Protein AF-A0A452YZA7-F1 (afdb_monomer_lite)

Radius of gyration: 20.67 Å; chains: 1; bounding box: 46×39×54 Å

InterPro domains:
  IPR000756 Diacylglycerol kinase, accessory domain [PF00609] (4-89)
  IPR000756 Diacylglycerol kinase, accessory domain [SM00045] (2-89)
  IPR016064 NAD kinase/diacylglycerol kinase-like domain superfamily [SSF111331] (5-107)
  IPR037607 Diacylglycerol kinase [PTHR11255] (5-112)

Sequence (153 aa):
MFQDSEGVLIANIPSYMGGVDLWQNEEENLDNFDPQSIHDKMLEVVSISGTWHLGTLQVGLSRARRIAQGQLIKLRFSAPFPVQVDGEPWVQHSCTLKISHHGQAFMLKRAIESSLGHATAIVTDVLENAETSQVITASQKRALLQEMALRLA

Foldseek 3Di:
DPPQFPDKDKDLDQADDPRFGQQDDPPPPPDPDDPHDNPPFKIWMFTARDDVSVVCSVVVNHHTHTDDMGQKDKDFDQAWDWDDDPHRIDTDGGDIDIDGDDDDDDDDDDPDPDPVVVVVVVVLVVLVVCCVVVVDDPVRSVVVVVVVVVVVD

Structure (mmCIF, N/CA/C/O backbone):
data_AF-A0A452YZA7-F1
#
_entry.id   AF-A0A452YZA7-F1
#
loop_
_atom_site.group_PDB
_atom_site.id
_atom_site.type_symbol
_atom_site.label_atom_id
_atom_site.label_alt_id
_atom_site.label_comp_id
_atom_site.label_asym_id
_atom_site.label_entity_id
_atom_site.label_seq_id
_atom_site.pdbx_PDB_ins_code
_atom_site.Cartn_x
_atom_site.Cartn_y
_atom_site.Cartn_z
_atom_site.occupancy
_atom_site.B_iso_or_equiv
_atom_site.auth_seq_id
_atom_site.auth_comp_id
_atom_site.auth_asym_id
_atom_site.auth_atom_id
_atom_site.pdbx_PDB_model_num
ATOM 1 N N . MET A 1 1 ? 3.427 10.108 -18.320 1.00 49.97 1 MET A N 1
ATOM 2 C CA . MET A 1 1 ? 4.103 9.963 -17.014 1.00 49.97 1 MET A CA 1
ATOM 3 C C . MET A 1 1 ? 3.342 10.818 -16.027 1.00 49.97 1 MET A C 1
ATOM 5 O O . MET A 1 1 ? 2.993 11.933 -16.389 1.00 49.97 1 MET A O 1
ATOM 9 N N . PHE A 1 2 ? 3.010 10.285 -14.854 1.00 64.00 2 PHE A N 1
ATOM 10 C CA . PHE A 1 2 ? 2.352 11.045 -13.793 1.00 64.00 2 PHE A CA 1
ATOM 11 C C . PHE A 1 2 ? 3.333 12.117 -13.313 1.00 64.00 2 PHE A C 1
ATOM 13 O O . PHE A 1 2 ? 4.407 11.780 -12.827 1.00 64.00 2 PHE A O 1
ATOM 20 N N . GLN A 1 3 ? 3.018 13.384 -13.582 1.00 58.72 3 GLN A N 1
ATOM 21 C CA . GLN A 1 3 ? 4.001 14.473 -13.626 1.00 58.72 3 GLN A CA 1
ATOM 22 C C . GLN A 1 3 ? 4.628 14.799 -12.256 1.00 58.72 3 GLN A C 1
ATOM 24 O O . GLN A 1 3 ? 5.695 15.399 -12.225 1.00 58.72 3 GLN A O 1
ATOM 29 N N . ASP A 1 4 ? 4.039 14.279 -11.172 1.00 80.88 4 ASP A N 1
ATOM 30 C CA . ASP A 1 4 ? 4.444 14.517 -9.781 1.00 80.88 4 ASP A CA 1
ATOM 31 C C . ASP A 1 4 ? 4.613 13.216 -8.969 1.00 80.88 4 ASP A C 1
ATOM 33 O O . ASP A 1 4 ? 4.501 13.228 -7.747 1.00 80.88 4 ASP A O 1
ATOM 37 N N . SER A 1 5 ? 4.791 12.055 -9.610 1.00 87.81 5 SER A N 1
ATOM 38 C CA . SER A 1 5 ? 4.944 10.777 -8.894 1.00 87.81 5 SER A CA 1
ATOM 39 C C . SER A 1 5 ? 6.412 10.389 -8.743 1.00 87.81 5 SER A C 1
ATOM 41 O O . SER A 1 5 ? 7.113 10.200 -9.734 1.00 87.81 5 SER A O 1
ATOM 43 N N . GLU A 1 6 ? 6.849 10.198 -7.502 1.00 91.44 6 GLU A N 1
ATOM 44 C CA . GLU A 1 6 ? 8.202 9.753 -7.145 1.00 91.44 6 GLU A CA 1
ATOM 45 C C . GLU A 1 6 ? 8.259 8.254 -6.813 1.00 91.44 6 GLU A C 1
ATOM 47 O O . GLU A 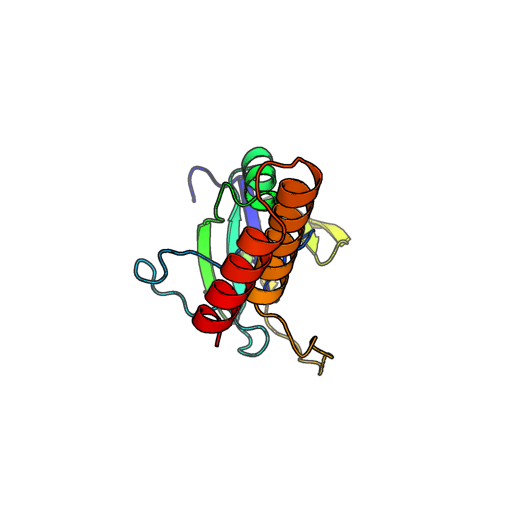1 6 ? 9.328 7.648 -6.821 1.00 91.44 6 GLU A O 1
ATOM 52 N N . GLY A 1 7 ? 7.105 7.633 -6.556 1.00 92.44 7 GLY A N 1
ATOM 53 C CA . GLY A 1 7 ? 6.992 6.211 -6.256 1.00 92.44 7 GLY A CA 1
ATOM 54 C C . GLY A 1 7 ? 5.680 5.607 -6.742 1.00 92.44 7 GLY A C 1
ATOM 55 O O . GLY A 1 7 ? 4.675 6.299 -6.927 1.00 92.44 7 GLY A O 1
ATOM 56 N N . VAL A 1 8 ? 5.702 4.290 -6.935 1.00 94.56 8 VAL A N 1
ATOM 57 C CA . VAL A 1 8 ? 4.526 3.464 -7.218 1.00 94.56 8 VAL A CA 1
ATOM 58 C C . VAL A 1 8 ? 4.473 2.363 -6.176 1.00 94.56 8 VAL A C 1
ATOM 60 O O . VAL A 1 8 ? 5.491 1.735 -5.890 1.00 94.56 8 VAL A O 1
ATOM 63 N N . LEU A 1 9 ? 3.285 2.127 -5.637 1.00 95.06 9 LEU A N 1
ATOM 64 C CA . LEU A 1 9 ? 3.018 1.060 -4.690 1.00 95.06 9 LEU A CA 1
ATOM 65 C C . LEU A 1 9 ? 1.945 0.143 -5.261 1.00 95.06 9 LEU A C 1
ATOM 67 O O . LEU A 1 9 ? 0.954 0.612 -5.819 1.00 95.06 9 LEU A O 1
ATOM 71 N N . ILE A 1 10 ? 2.184 -1.161 -5.139 1.00 96.69 10 ILE A N 1
ATOM 72 C CA . ILE A 1 10 ? 1.258 -2.215 -5.546 1.00 96.69 10 ILE A CA 1
ATOM 73 C C . ILE A 1 10 ? 0.893 -2.993 -4.290 1.00 96.69 10 ILE A C 1
ATOM 75 O O . ILE A 1 10 ? 1.775 -3.564 -3.651 1.00 96.69 10 ILE A O 1
ATOM 79 N N . ALA A 1 11 ? -0.384 -2.989 -3.934 1.00 95.56 11 ALA A N 1
ATOM 80 C CA . ALA A 1 11 ? -0.900 -3.609 -2.728 1.00 95.56 11 ALA A CA 1
ATOM 81 C C . ALA A 1 11 ? -1.777 -4.819 -3.070 1.00 95.56 11 ALA A C 1
ATOM 83 O O . ALA A 1 11 ? -2.528 -4.802 -4.039 1.00 95.56 11 ALA A O 1
ATOM 84 N N . ASN A 1 12 ? -1.654 -5.867 -2.254 1.00 95.31 12 ASN A N 1
ATOM 85 C CA . ASN A 1 12 ? -2.564 -7.020 -2.218 1.00 95.31 12 ASN A CA 1
ATOM 86 C C . ASN A 1 12 ? -3.402 -7.041 -0.921 1.00 95.31 12 ASN A C 1
ATOM 88 O O . ASN A 1 12 ? -4.331 -7.830 -0.773 1.00 95.31 12 ASN A O 1
ATOM 92 N N . ILE A 1 13 ? -3.025 -6.221 0.063 1.00 92.81 13 ILE A N 1
ATOM 93 C CA . ILE A 1 13 ? -3.707 -6.068 1.350 1.00 92.81 13 ILE A CA 1
ATOM 94 C C . ILE A 1 13 ? -3.997 -4.582 1.590 1.00 92.81 13 ILE A C 1
ATOM 96 O O . ILE A 1 13 ? -3.285 -3.740 1.041 1.00 92.81 13 ILE A O 1
ATOM 100 N N . PRO A 1 14 ? -5.007 -4.240 2.408 1.00 87.44 14 PRO A N 1
ATOM 101 C CA . PRO A 1 14 ? -5.458 -2.857 2.536 1.00 87.44 14 PRO A CA 1
ATOM 102 C C . PRO A 1 14 ? -4.518 -1.954 3.323 1.00 87.44 14 PRO A C 1
ATOM 104 O O . PRO A 1 14 ? -4.644 -0.737 3.264 1.00 87.44 14 PRO A O 1
ATOM 107 N N . SER A 1 15 ? -3.573 -2.529 4.061 1.00 88.06 15 SER A N 1
ATOM 108 C CA . SER A 1 15 ? -2.663 -1.772 4.902 1.00 88.06 15 SER A CA 1
ATOM 109 C C . SER A 1 15 ? -1.257 -1.727 4.323 1.00 88.06 15 SER A C 1
ATOM 111 O O . SER A 1 15 ? -0.688 -2.732 3.895 1.00 88.06 15 SER A O 1
ATOM 113 N N . TYR A 1 16 ? -0.664 -0.541 4.384 1.00 89.56 16 TYR A N 1
ATOM 114 C CA . TYR A 1 16 ? 0.745 -0.316 4.122 1.00 89.56 16 TYR A CA 1
ATOM 115 C C . TYR A 1 16 ? 1.433 0.278 5.349 1.00 89.56 16 TYR A C 1
ATOM 117 O O . TYR A 1 16 ? 0.901 1.166 6.020 1.00 89.56 16 TYR A O 1
ATOM 125 N N . MET A 1 17 ? 2.652 -0.197 5.617 1.00 82.00 17 MET A N 1
ATOM 126 C CA . MET A 1 17 ? 3.498 0.281 6.710 1.00 82.00 17 MET A CA 1
ATOM 127 C C . MET A 1 17 ? 2.740 0.252 8.049 1.00 82.00 17 MET A C 1
ATOM 129 O O . MET A 1 17 ? 2.103 -0.752 8.358 1.00 82.00 17 MET A O 1
ATOM 133 N N . GLY A 1 18 ? 2.779 1.318 8.850 1.00 83.25 18 GLY A N 1
ATOM 134 C CA . GLY A 1 18 ? 2.118 1.398 10.157 1.00 83.25 18 GLY A CA 1
ATOM 135 C C . GLY A 1 18 ? 0.582 1.436 10.118 1.00 83.25 18 GLY A C 1
ATOM 136 O O . GLY A 1 18 ? -0.002 2.131 10.941 1.00 83.25 18 GLY A O 1
ATOM 137 N N . GLY A 1 19 ? -0.063 0.738 9.177 1.00 85.56 19 GLY A N 1
ATOM 138 C CA . GLY A 1 19 ? -1.517 0.590 9.088 1.00 85.56 19 GLY A CA 1
ATOM 139 C C . GLY A 1 19 ? -2.223 1.602 8.186 1.00 85.56 19 GLY A C 1
ATOM 140 O O . GLY A 1 19 ? -3.412 1.832 8.373 1.00 85.56 19 GLY A O 1
ATOM 141 N N . VAL A 1 20 ? -1.520 2.220 7.235 1.00 88.31 20 VAL A N 1
ATOM 142 C CA . VAL A 1 20 ? -2.109 3.216 6.327 1.00 88.31 20 VAL A CA 1
ATOM 143 C C . VAL A 1 20 ? -2.984 2.532 5.288 1.00 88.31 20 VAL A C 1
ATOM 145 O O . VAL A 1 20 ? -2.506 1.643 4.585 1.00 88.31 20 VAL A O 1
ATOM 148 N N . ASP A 1 21 ? -4.228 2.98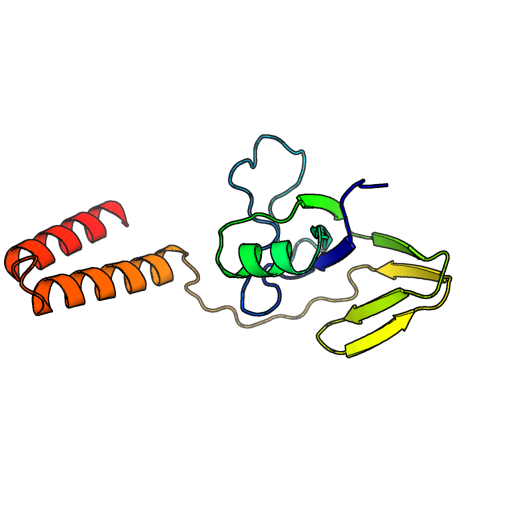8 5.157 1.00 89.75 21 ASP A N 1
ATOM 149 C CA . ASP A 1 21 ? -5.109 2.609 4.054 1.00 89.75 21 ASP A CA 1
ATOM 150 C C . ASP A 1 21 ? -4.835 3.508 2.842 1.00 89.75 21 ASP A C 1
ATOM 152 O O . ASP A 1 21 ? -5.042 4.723 2.883 1.00 89.75 21 ASP A O 1
ATOM 156 N N . LEU A 1 22 ? -4.309 2.909 1.773 1.00 90.00 22 LEU A N 1
ATOM 157 C CA . LEU A 1 22 ? -3.918 3.629 0.560 1.00 90.00 22 LEU A CA 1
ATOM 158 C C . LEU A 1 22 ? -5.013 3.656 -0.510 1.00 90.00 22 LEU A C 1
ATOM 160 O O . LEU A 1 22 ? -4.892 4.432 -1.458 1.00 90.00 22 LEU A O 1
ATOM 164 N N . TRP A 1 23 ? -6.037 2.805 -0.402 1.00 91.44 23 TRP A N 1
ATOM 165 C CA . TRP A 1 23 ? -7.074 2.673 -1.428 1.00 91.44 23 TRP A CA 1
ATOM 166 C C . TRP A 1 23 ? -8.373 3.386 -1.059 1.00 91.44 23 TRP A C 1
ATOM 168 O O . TRP A 1 23 ? -9.136 3.753 -1.956 1.00 91.44 23 TRP A O 1
ATOM 178 N N . GLN A 1 24 ? -8.614 3.624 0.235 1.00 81.50 24 GLN A N 1
ATOM 179 C CA . GLN A 1 24 ? -9.744 4.424 0.691 1.00 81.50 24 GLN A CA 1
ATOM 180 C C . GLN A 1 24 ? -9.662 5.855 0.173 1.00 81.50 24 GLN A C 1
ATOM 182 O O . GLN A 1 24 ? -8.747 6.620 0.496 1.00 81.50 24 GLN A O 1
ATOM 187 N N . ASN A 1 25 ? -10.706 6.236 -0.549 1.00 70.19 25 ASN A N 1
ATOM 188 C CA . ASN A 1 25 ? -10.960 7.599 -0.961 1.00 70.19 25 ASN A CA 1
ATOM 189 C C . ASN A 1 25 ? -12.441 7.900 -0.718 1.00 70.19 25 ASN A C 1
ATOM 191 O O . ASN A 1 25 ? -13.291 7.121 -1.125 1.00 70.19 25 ASN A O 1
ATOM 195 N N . GLU A 1 26 ? -12.747 9.015 -0.057 1.00 61.44 26 GLU A N 1
ATOM 196 C CA . GLU A 1 26 ? -14.128 9.437 0.241 1.00 61.44 26 GLU A CA 1
ATOM 197 C C . GLU A 1 26 ? -14.897 9.830 -1.033 1.00 61.44 26 GLU A C 1
ATOM 199 O O . GLU A 1 26 ? -16.126 9.860 -1.054 1.00 61.44 26 GLU A O 1
ATOM 204 N N . GLU A 1 27 ? -14.174 10.069 -2.127 1.00 61.44 27 GLU A N 1
ATOM 205 C CA . GLU A 1 27 ? -14.710 10.366 -3.451 1.00 61.44 27 GLU A CA 1
ATOM 206 C C . GLU A 1 27 ? -14.870 9.098 -4.314 1.00 61.44 27 GLU A C 1
ATOM 208 O O . GLU A 1 27 ? -14.485 9.084 -5.483 1.00 61.44 27 GLU A O 1
ATOM 213 N N . GLU A 1 28 ? -15.447 8.020 -3.765 1.00 57.06 28 GLU A N 1
ATOM 214 C CA . GLU A 1 28 ? -15.657 6.734 -4.472 1.00 57.06 28 GLU A CA 1
ATOM 215 C C . GLU A 1 28 ? -16.427 6.864 -5.802 1.00 57.06 28 GLU A C 1
ATOM 217 O O . GLU A 1 28 ? -16.375 5.973 -6.639 1.00 57.06 28 GLU A O 1
ATOM 222 N N . ASN A 1 29 ? -17.125 7.982 -6.024 1.00 57.28 29 ASN A N 1
ATOM 223 C CA . ASN A 1 29 ? -17.968 8.203 -7.200 1.00 57.28 29 ASN A CA 1
ATOM 224 C C . ASN A 1 29 ? -17.253 8.868 -8.391 1.00 57.28 29 ASN A C 1
ATOM 226 O O . ASN A 1 29 ? -17.897 9.099 -9.417 1.00 57.28 29 ASN A O 1
ATOM 230 N N . LEU A 1 30 ? -15.977 9.252 -8.263 1.00 63.81 30 LEU A N 1
ATOM 231 C CA . LEU A 1 30 ? -15.261 9.995 -9.314 1.00 63.81 30 LEU A CA 1
ATOM 232 C C . LEU A 1 30 ? -14.324 9.134 -10.168 1.00 63.81 30 LEU A C 1
ATOM 234 O O . LEU A 1 30 ? -13.917 9.568 -11.249 1.00 63.81 30 LEU A O 1
ATOM 238 N N . ASP A 1 31 ? -14.000 7.921 -9.733 1.00 72.62 31 ASP A N 1
ATOM 239 C CA . ASP A 1 31 ? -13.175 6.977 -10.476 1.00 72.62 31 ASP A CA 1
ATOM 240 C C . ASP A 1 31 ? -13.866 5.618 -10.652 1.00 72.62 31 ASP A C 1
ATOM 242 O O . ASP A 1 31 ? -14.722 5.201 -9.884 1.00 72.62 31 ASP A O 1
ATOM 246 N N . ASN A 1 32 ? -13.515 4.925 -11.736 1.00 83.44 32 ASN A N 1
ATOM 247 C CA . ASN A 1 32 ? -14.119 3.644 -12.115 1.00 83.44 32 ASN A CA 1
ATOM 248 C C . ASN A 1 32 ? -13.355 2.456 -11.498 1.00 83.44 32 ASN A C 1
ATOM 250 O O . ASN A 1 32 ? -13.058 1.490 -12.203 1.00 83.44 32 ASN A O 1
ATOM 254 N N . PHE A 1 33 ? -12.950 2.564 -10.231 1.00 90.12 33 PHE A N 1
ATOM 255 C CA . PHE A 1 33 ? -12.246 1.495 -9.518 1.00 90.12 33 PHE A CA 1
ATOM 256 C C . PHE A 1 33 ? -13.196 0.734 -8.600 1.00 90.12 33 PHE A C 1
ATOM 258 O O . PHE A 1 33 ? -14.088 1.326 -7.997 1.00 90.12 33 PHE A O 1
ATOM 265 N N . ASP A 1 34 ? -12.974 -0.572 -8.465 1.00 90.31 34 ASP A N 1
ATOM 266 C CA . ASP A 1 34 ? -13.743 -1.384 -7.535 1.00 90.31 34 ASP A CA 1
ATOM 267 C C . ASP A 1 34 ? -13.240 -1.166 -6.093 1.00 90.31 34 ASP A C 1
ATOM 269 O O . ASP A 1 34 ? -12.067 -0.817 -5.867 1.00 90.31 34 ASP A O 1
ATOM 273 N N . PRO A 1 35 ? -14.102 -1.389 -5.083 1.00 89.50 35 PRO A N 1
ATOM 274 C CA . PRO A 1 35 ? -13.666 -1.448 -3.695 1.00 89.50 35 PRO A CA 1
ATOM 275 C C . PRO A 1 35 ? -12.542 -2.474 -3.521 1.00 89.50 35 PRO A C 1
ATOM 277 O O . PRO A 1 35 ? -12.598 -3.567 -4.084 1.00 89.50 35 PRO A O 1
ATOM 280 N N . GLN A 1 36 ? -11.531 -2.141 -2.719 1.00 90.62 36 GLN A N 1
ATOM 281 C CA . GLN A 1 36 ? -10.423 -3.058 -2.459 1.00 90.62 36 GLN A CA 1
ATOM 282 C C . GLN A 1 36 ? -10.899 -4.303 -1.711 1.00 90.62 36 GLN A C 1
ATOM 284 O O . GLN A 1 36 ? -11.639 -4.220 -0.726 1.00 90.62 36 GLN A O 1
ATOM 289 N N . SER A 1 37 ? -10.396 -5.464 -2.126 1.00 90.88 37 SER A N 1
ATOM 290 C CA . SER A 1 37 ? -10.673 -6.732 -1.468 1.00 90.88 37 SER A CA 1
ATOM 291 C C . SER A 1 37 ? -9.459 -7.655 -1.492 1.00 90.88 37 SER A C 1
ATOM 293 O O . SER A 1 37 ? -8.849 -7.898 -2.516 1.00 90.88 37 SER A O 1
ATOM 295 N N . ILE A 1 38 ? -9.135 -8.267 -0.352 1.00 89.75 38 ILE A N 1
ATOM 296 C CA . ILE A 1 38 ? -7.988 -9.192 -0.248 1.00 89.75 38 ILE A CA 1
ATOM 297 C C . ILE A 1 38 ? -8.208 -10.555 -0.926 1.00 89.75 38 ILE A C 1
ATOM 299 O O . ILE A 1 38 ? -7.314 -11.399 -0.927 1.00 89.75 38 ILE A O 1
ATOM 303 N N . HIS A 1 39 ? -9.425 -10.839 -1.391 1.00 89.75 39 HIS A N 1
ATOM 304 C CA . HIS A 1 39 ? -9.833 -12.173 -1.848 1.00 89.75 39 HIS A CA 1
ATOM 305 C C . HIS A 1 39 ? -10.424 -12.183 -3.262 1.00 89.75 39 HIS A C 1
ATOM 307 O O . HIS A 1 39 ? -10.889 -13.229 -3.717 1.00 89.75 39 HIS A O 1
ATOM 313 N N . ASP A 1 40 ? -10.395 -11.051 -3.963 1.00 93.31 40 ASP A N 1
ATOM 314 C CA . ASP A 1 40 ? -10.853 -10.920 -5.351 1.00 93.31 40 ASP A CA 1
ATOM 315 C C . ASP A 1 40 ? -9.738 -11.184 -6.387 1.00 93.31 40 ASP A C 1
ATOM 317 O O . ASP A 1 40 ? -10.020 -11.320 -7.578 1.00 93.31 40 ASP A O 1
ATOM 321 N N . LYS A 1 41 ? -8.486 -11.344 -5.920 1.00 95.25 41 LYS A N 1
ATOM 322 C CA . LYS A 1 41 ? -7.266 -11.559 -6.723 1.00 95.25 41 LYS A CA 1
ATOM 323 C C . LYS A 1 41 ? -6.864 -10.342 -7.564 1.00 95.25 41 LYS A C 1
ATOM 325 O O . LYS A 1 41 ? -6.114 -10.490 -8.536 1.00 95.25 41 LYS A O 1
ATOM 330 N N . MET A 1 42 ? -7.354 -9.165 -7.202 1.00 95.81 42 MET A N 1
ATOM 331 C CA . MET A 1 42 ? -6.967 -7.889 -7.779 1.00 95.81 42 MET A CA 1
ATOM 332 C C . MET A 1 42 ? -5.799 -7.293 -6.990 1.00 95.81 42 MET A C 1
ATOM 334 O O . MET A 1 42 ? -5.588 -7.596 -5.821 1.00 95.81 42 MET A O 1
ATOM 338 N N . LEU A 1 43 ? -4.990 -6.489 -7.676 1.00 96.62 43 LEU A N 1
ATOM 339 C CA . LEU A 1 43 ? -3.926 -5.698 -7.076 1.00 96.62 43 LEU A CA 1
ATOM 340 C C . LEU A 1 43 ? -4.251 -4.223 -7.253 1.00 96.62 43 LEU A C 1
ATOM 342 O O . LEU A 1 43 ? -4.549 -3.779 -8.367 1.00 96.62 43 LEU A O 1
ATOM 346 N N . GLU A 1 44 ? -4.123 -3.471 -6.171 1.00 96.44 44 GLU A N 1
ATOM 347 C CA . GLU A 1 44 ? -4.314 -2.029 -6.130 1.00 96.44 44 GLU A CA 1
ATOM 348 C C . GLU A 1 44 ? -3.001 -1.313 -6.415 1.00 96.44 44 GLU A C 1
ATOM 350 O O . GLU A 1 44 ? -1.979 -1.585 -5.785 1.00 96.44 44 GLU A O 1
ATOM 355 N N . VAL A 1 45 ? -3.012 -0.370 -7.356 1.00 96.19 45 VAL A N 1
ATOM 356 C CA . VAL A 1 45 ? -1.829 0.410 -7.718 1.00 96.19 45 VAL A CA 1
ATOM 357 C C . VAL A 1 45 ? -2.064 1.880 -7.416 1.00 96.19 45 VAL A C 1
ATOM 359 O O . VAL A 1 45 ? -2.962 2.512 -7.983 1.00 96.19 45 VAL A O 1
ATOM 362 N N . VAL A 1 46 ? -1.202 2.444 -6.573 1.00 94.56 46 VAL A N 1
ATOM 363 C CA . VAL A 1 46 ? -1.226 3.862 -6.203 1.00 94.56 46 VAL A CA 1
ATOM 364 C C . VAL A 1 46 ? 0.105 4.539 -6.508 1.00 94.56 46 VAL A C 1
ATOM 366 O O . VAL A 1 46 ? 1.165 3.910 -6.513 1.00 94.56 46 VAL A O 1
ATOM 369 N N . SER A 1 47 ? 0.056 5.843 -6.761 1.00 93.69 47 SER A N 1
ATOM 370 C CA . SER A 1 47 ? 1.246 6.680 -6.920 1.00 93.69 47 SER A CA 1
ATOM 371 C C . SER A 1 47 ? 1.472 7.579 -5.708 1.00 93.69 47 SER A C 1
ATOM 373 O O . SER A 1 47 ? 0.515 8.094 -5.124 1.00 93.69 47 SER A O 1
ATOM 375 N N . ILE A 1 48 ? 2.741 7.815 -5.380 1.00 91.75 48 ILE A N 1
ATOM 376 C CA . ILE A 1 48 ? 3.183 8.612 -4.234 1.00 91.75 48 ILE A CA 1
ATOM 377 C C . ILE A 1 48 ? 4.107 9.732 -4.728 1.00 91.75 48 ILE A C 1
ATOM 379 O O . ILE A 1 48 ? 5.054 9.472 -5.465 1.00 91.75 48 ILE A O 1
ATOM 383 N N . SER A 1 49 ? 3.860 10.968 -4.293 1.00 91.25 49 SER A N 1
ATOM 384 C CA . SER A 1 49 ? 4.608 12.175 -4.687 1.00 91.25 49 SER A CA 1
ATOM 385 C C . SER A 1 49 ? 5.793 12.540 -3.779 1.00 91.25 49 SER A C 1
ATOM 387 O O . SER A 1 49 ? 6.143 13.708 -3.670 1.00 91.25 49 SER A O 1
ATOM 389 N N . GLY A 1 50 ? 6.383 11.559 -3.093 1.00 89.12 50 GLY A N 1
ATOM 390 C CA . GLY A 1 50 ? 7.572 11.743 -2.254 1.00 89.12 50 GLY A CA 1
ATOM 391 C C . GLY A 1 50 ? 7.359 11.516 -0.756 1.00 89.12 50 GLY A C 1
ATOM 392 O O . GLY A 1 50 ? 6.294 11.096 -0.298 1.00 89.12 50 GLY A O 1
ATOM 393 N N . THR A 1 51 ? 8.404 11.777 0.029 1.00 87.69 51 THR A N 1
ATOM 394 C CA . THR A 1 51 ? 8.452 11.458 1.470 1.00 87.69 51 THR A CA 1
ATOM 395 C C . THR A 1 51 ? 7.514 12.314 2.314 1.00 87.69 51 THR A C 1
ATOM 397 O O . THR A 1 51 ? 6.907 11.803 3.253 1.00 87.69 51 THR A O 1
ATOM 400 N N . TRP A 1 52 ? 7.339 13.592 1.967 1.00 88.88 52 TRP A N 1
ATOM 401 C CA . TRP A 1 52 ? 6.363 14.457 2.635 1.00 88.88 52 TRP A CA 1
ATOM 402 C C . TRP A 1 52 ? 4.937 13.921 2.470 1.00 88.88 52 TRP A C 1
ATOM 404 O O . TRP A 1 52 ? 4.194 13.832 3.444 1.00 88.88 52 TRP A O 1
ATOM 414 N N . HIS A 1 53 ? 4.590 13.484 1.256 1.00 89.25 53 HIS A N 1
ATOM 415 C CA . HIS A 1 53 ? 3.300 12.865 0.967 1.00 89.25 53 HIS A CA 1
ATOM 416 C C . HIS A 1 53 ? 3.106 11.560 1.757 1.00 89.25 53 HIS A C 1
ATOM 418 O O . HIS A 1 53 ? 2.047 11.346 2.333 1.00 89.25 53 HIS A O 1
ATOM 424 N N . LEU A 1 54 ? 4.137 10.716 1.875 1.00 87.62 54 LEU A N 1
ATOM 425 C CA . LEU A 1 54 ? 4.084 9.537 2.753 1.00 87.62 54 LEU A CA 1
ATOM 426 C C . LEU A 1 54 ? 3.834 9.898 4.223 1.00 87.62 54 LEU A C 1
ATOM 428 O O . LEU A 1 54 ? 3.047 9.231 4.892 1.00 87.62 54 LEU A O 1
ATOM 432 N N . GLY A 1 55 ? 4.483 10.950 4.724 1.00 88.06 55 GLY A N 1
ATOM 433 C CA . GLY A 1 55 ? 4.290 11.420 6.094 1.00 88.06 55 GLY A CA 1
ATOM 434 C C . GLY A 1 55 ? 2.858 11.886 6.355 1.00 88.06 55 GLY A C 1
ATOM 435 O O . GLY A 1 55 ? 2.275 11.529 7.374 1.00 88.06 55 GLY A O 1
ATOM 436 N N . THR A 1 56 ? 2.263 12.631 5.420 1.00 87.25 56 THR A N 1
ATOM 437 C CA . THR A 1 56 ? 0.874 13.098 5.543 1.00 87.25 56 THR A CA 1
ATOM 438 C C . THR A 1 56 ? -0.147 11.973 5.362 1.00 87.25 56 THR A C 1
ATOM 440 O O . THR A 1 56 ? -1.173 11.999 6.040 1.00 87.25 56 THR A O 1
ATOM 443 N N . LEU A 1 57 ? 0.142 10.958 4.536 1.00 88.00 57 LEU A N 1
ATOM 444 C CA . LEU A 1 57 ? -0.655 9.726 4.447 1.00 88.00 57 LEU A CA 1
ATOM 445 C C . LEU A 1 57 ? -0.710 8.991 5.792 1.00 88.00 57 LEU A C 1
ATOM 447 O O . LEU A 1 57 ? -1.784 8.592 6.231 1.00 88.00 57 LEU A O 1
ATOM 451 N N . GLN A 1 58 ? 0.430 8.873 6.480 1.00 84.38 58 GLN A N 1
ATOM 452 C CA . GLN A 1 58 ? 0.531 8.182 7.770 1.00 84.38 58 GLN A CA 1
ATOM 453 C C . GLN A 1 58 ? -0.351 8.804 8.864 1.00 84.38 58 GLN A C 1
ATOM 455 O O . GLN A 1 58 ? -0.823 8.092 9.747 1.00 84.38 58 GLN A O 1
ATOM 460 N N . VAL A 1 59 ? -0.570 10.120 8.811 1.00 83.38 59 VAL A N 1
ATOM 461 C CA . VAL A 1 59 ? -1.397 10.862 9.779 1.00 83.38 59 VAL A CA 1
ATOM 462 C C . VAL A 1 59 ? -2.805 11.179 9.259 1.00 83.38 59 VAL A C 1
ATOM 464 O O . VAL A 1 59 ? -3.539 11.917 9.908 1.00 83.38 59 VAL A O 1
ATOM 467 N N . GLY A 1 60 ? -3.186 10.652 8.089 1.00 83.50 60 GLY A N 1
ATOM 468 C CA . GLY A 1 60 ? -4.517 10.852 7.507 1.00 83.50 60 GLY A CA 1
A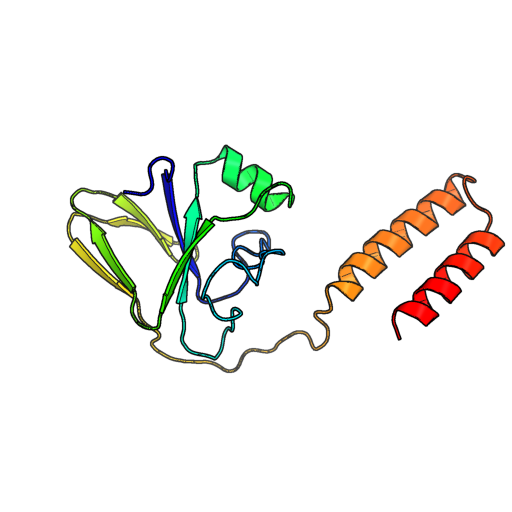TOM 469 C C . GLY A 1 60 ? -4.787 12.264 6.971 1.00 83.50 60 GLY A C 1
ATOM 470 O O . GLY A 1 60 ? -5.941 12.636 6.787 1.00 83.50 60 GLY A O 1
ATOM 471 N N . LEU A 1 61 ? -3.746 13.062 6.713 1.00 82.94 61 LEU A N 1
ATOM 472 C CA . LEU A 1 61 ? -3.858 14.415 6.145 1.00 82.94 61 LEU A CA 1
ATOM 473 C C . LEU A 1 61 ? -3.758 14.438 4.612 1.00 82.94 61 LEU A C 1
ATOM 475 O O . LEU A 1 61 ? -3.824 15.503 3.999 1.00 82.94 61 LEU A O 1
ATOM 479 N N . SER A 1 62 ? -3.546 13.284 3.980 1.00 86.88 62 SER A N 1
ATOM 480 C CA . SER A 1 62 ? -3.495 13.147 2.526 1.00 86.88 62 SER A CA 1
ATOM 481 C C . SER A 1 62 ? -4.036 11.790 2.081 1.00 86.88 62 SER A C 1
ATOM 483 O O . SER A 1 62 ? -4.329 10.932 2.913 1.00 86.88 62 SER A O 1
ATOM 485 N N . ARG A 1 63 ? -4.187 11.607 0.767 1.00 86.81 63 ARG A N 1
ATOM 486 C CA . ARG A 1 63 ? -4.721 10.394 0.135 1.00 86.81 63 ARG A CA 1
ATOM 487 C C . ARG A 1 63 ? -3.825 9.992 -1.026 1.00 86.81 63 ARG A C 1
ATOM 489 O O . ARG A 1 63 ? -3.371 10.843 -1.789 1.00 86.81 63 ARG A O 1
ATOM 496 N N . ALA A 1 64 ? -3.566 8.694 -1.158 1.00 89.81 64 ALA A N 1
ATOM 497 C CA . ALA A 1 64 ? -2.753 8.207 -2.254 1.00 89.81 64 ALA A CA 1
ATOM 498 C C . ALA A 1 64 ? -3.564 8.284 -3.548 1.00 89.81 64 ALA A C 1
ATOM 500 O O . ALA A 1 64 ? -4.770 8.038 -3.575 1.00 89.81 64 ALA A O 1
ATOM 501 N N . ARG A 1 65 ? -2.901 8.624 -4.651 1.00 90.50 65 ARG A N 1
ATOM 502 C CA . ARG A 1 65 ? -3.574 8.681 -5.945 1.00 90.50 65 ARG A CA 1
ATOM 503 C C . ARG A 1 65 ? -3.697 7.269 -6.508 1.00 90.50 65 ARG A C 1
ATOM 505 O O . ARG A 1 65 ? -2.680 6.672 -6.866 1.00 90.50 65 ARG A O 1
ATOM 512 N N . ARG A 1 66 ? -4.928 6.773 -6.646 1.00 92.69 66 ARG A N 1
ATOM 513 C CA . ARG A 1 66 ? -5.241 5.528 -7.366 1.00 92.69 66 ARG A CA 1
ATOM 514 C C . ARG A 1 66 ? -4.898 5.679 -8.847 1.00 92.69 66 ARG A C 1
ATOM 516 O O . ARG A 1 66 ? -5.244 6.687 -9.465 1.00 92.69 66 ARG A O 1
ATOM 523 N N . ILE A 1 67 ? -4.181 4.708 -9.412 1.00 93.31 67 ILE A N 1
ATOM 524 C CA . ILE A 1 67 ? -3.758 4.752 -10.823 1.00 93.31 67 ILE A CA 1
ATOM 525 C C . ILE A 1 67 ? -4.161 3.520 -11.630 1.00 93.31 67 ILE A C 1
ATOM 527 O O . ILE A 1 67 ? -4.342 3.645 -12.841 1.00 93.31 67 ILE A O 1
ATOM 531 N N . ALA A 1 68 ? -4.305 2.351 -11.004 1.00 94.56 68 ALA A N 1
ATOM 532 C CA . ALA A 1 68 ? -4.789 1.143 -11.665 1.00 94.56 68 ALA A CA 1
ATOM 533 C C . ALA A 1 68 ? -5.270 0.105 -10.645 1.00 94.56 68 ALA A C 1
ATOM 535 O O . ALA A 1 68 ? -4.789 0.080 -9.516 1.00 94.56 68 ALA A O 1
ATOM 536 N N . GLN A 1 69 ? -6.142 -0.795 -11.091 1.00 95.75 69 GLN A N 1
ATOM 537 C CA . GLN A 1 69 ? -6.512 -2.015 -10.380 1.00 95.75 69 GLN A CA 1
ATOM 538 C C . GLN A 1 69 ? -6.504 -3.177 -11.381 1.00 95.75 69 GLN A C 1
ATOM 540 O O . GLN A 1 69 ? -6.940 -3.005 -12.524 1.00 95.75 69 GLN A O 1
ATOM 545 N N . GLY A 1 70 ? -5.969 -4.343 -11.015 1.00 96.31 70 GLY A N 1
ATOM 546 C CA . GLY A 1 70 ? -5.928 -5.471 -11.952 1.00 96.31 70 GLY A CA 1
ATOM 547 C C . GLY A 1 70 ? -5.272 -6.748 -11.439 1.00 96.31 70 GLY A C 1
ATOM 548 O O . GLY A 1 70 ? -4.478 -6.727 -10.510 1.00 96.31 70 GLY A O 1
ATOM 549 N N . GLN A 1 71 ? -5.553 -7.868 -12.111 1.00 97.25 71 GLN A N 1
ATOM 550 C CA . GLN A 1 71 ? -5.017 -9.198 -11.760 1.00 97.25 71 GLN A CA 1
ATOM 551 C C . GLN A 1 71 ? -3.559 -9.417 -12.207 1.00 97.25 71 GLN A C 1
ATOM 553 O O . GLN A 1 71 ? -2.871 -10.310 -11.712 1.00 97.25 71 GLN A O 1
ATOM 558 N N . LEU A 1 72 ? -3.093 -8.637 -13.190 1.00 97.81 72 LEU A N 1
ATOM 559 C CA . LEU A 1 72 ? -1.736 -8.705 -13.732 1.00 97.81 72 LEU A CA 1
ATOM 560 C C . LEU A 1 72 ? -1.190 -7.295 -13.936 1.00 97.81 72 LEU A C 1
ATOM 562 O O . LEU A 1 72 ? -1.567 -6.604 -14.885 1.00 97.81 72 LEU A O 1
ATOM 566 N N . ILE A 1 73 ? -0.235 -6.909 -13.099 1.00 98.00 73 ILE A N 1
ATOM 567 C CA . ILE A 1 73 ? 0.472 -5.637 -13.214 1.00 98.00 73 ILE A CA 1
ATOM 568 C C . ILE A 1 73 ? 1.806 -5.875 -13.921 1.00 98.00 73 ILE A C 1
ATOM 570 O O . ILE A 1 73 ? 2.575 -6.767 -13.560 1.00 98.00 73 ILE A O 1
ATOM 574 N N . LYS A 1 74 ? 2.085 -5.083 -14.961 1.00 97.25 74 LYS A N 1
ATOM 575 C CA . LYS A 1 74 ? 3.363 -5.112 -15.683 1.00 97.25 74 LYS A CA 1
ATOM 576 C C . LYS A 1 74 ? 4.087 -3.792 -15.480 1.00 97.25 74 LYS A C 1
ATOM 578 O O . LYS A 1 74 ? 3.630 -2.763 -15.971 1.00 97.25 74 LYS A O 1
ATOM 583 N N . LEU A 1 75 ? 5.234 -3.837 -14.815 1.00 95.19 75 LEU A N 1
ATOM 584 C CA . LEU A 1 75 ? 6.123 -2.692 -14.657 1.00 95.19 75 LEU A CA 1
ATOM 585 C C . LEU A 1 75 ? 7.301 -2.836 -15.612 1.00 95.19 75 LEU A C 1
ATOM 587 O O . LEU A 1 75 ? 7.945 -3.883 -15.653 1.00 95.19 75 LEU A O 1
ATOM 591 N N . ARG A 1 76 ? 7.596 -1.787 -16.377 1.00 96.19 76 ARG A N 1
ATOM 592 C CA . ARG A 1 76 ? 8.774 -1.738 -17.244 1.00 96.19 76 ARG A CA 1
ATOM 593 C C . ARG A 1 76 ? 9.760 -0.728 -16.684 1.00 96.19 76 ARG A C 1
ATOM 595 O O . ARG A 1 76 ? 9.491 0.469 -16.692 1.00 96.19 76 ARG A O 1
ATOM 602 N N . PHE A 1 77 ? 10.909 -1.224 -16.252 1.00 94.62 77 PHE A N 1
ATOM 603 C CA . PHE A 1 77 ? 12.023 -0.413 -15.789 1.00 94.62 77 PHE A CA 1
ATOM 604 C C . PHE A 1 77 ? 13.000 -0.230 -16.945 1.00 94.62 77 PHE A C 1
ATOM 606 O O . PHE A 1 77 ? 13.466 -1.212 -17.518 1.00 94.62 77 PHE A O 1
ATOM 613 N N . SER A 1 78 ? 13.303 1.017 -17.301 1.00 94.94 78 SER A N 1
ATOM 614 C CA . SER A 1 78 ? 14.281 1.338 -18.356 1.00 94.94 78 SER A CA 1
ATOM 615 C C . SER A 1 78 ? 15.698 1.553 -17.810 1.00 94.94 78 SER A C 1
ATOM 617 O O . SER A 1 78 ? 16.648 1.611 -18.585 1.00 94.94 78 SER A O 1
ATOM 619 N N . ALA A 1 79 ? 15.841 1.665 -16.489 1.00 95.69 79 ALA A N 1
ATOM 620 C CA . ALA A 1 79 ? 17.080 1.921 -15.760 1.00 95.69 79 ALA A CA 1
ATOM 621 C C . ALA A 1 79 ? 17.022 1.226 -14.384 1.00 95.69 79 ALA A C 1
ATOM 623 O O . ALA A 1 79 ? 15.931 0.809 -13.982 1.00 95.69 79 ALA A O 1
ATOM 624 N N . PRO A 1 80 ? 18.156 1.085 -13.669 1.00 96.69 80 PRO A N 1
ATOM 625 C CA . PRO A 1 80 ? 18.159 0.592 -12.296 1.00 96.69 80 PRO A CA 1
ATOM 626 C C . PRO A 1 80 ? 17.201 1.385 -11.399 1.00 96.69 80 PRO A C 1
ATOM 628 O O . PRO A 1 80 ? 17.233 2.614 -11.399 1.00 96.69 80 PRO A O 1
ATOM 631 N N . PHE A 1 81 ? 16.358 0.681 -10.645 1.00 95.31 81 PHE A N 1
ATOM 632 C CA . PHE A 1 81 ? 15.327 1.270 -9.794 1.00 95.31 81 PHE A CA 1
ATOM 633 C C . PHE A 1 81 ? 15.306 0.574 -8.421 1.00 95.31 81 PHE A C 1
ATOM 635 O O . PHE A 1 81 ? 15.320 -0.659 -8.384 1.00 95.31 81 PHE A O 1
ATOM 642 N N . PRO A 1 82 ? 15.289 1.309 -7.295 1.00 95.69 82 PRO A N 1
ATOM 643 C CA . PRO A 1 82 ? 15.114 0.712 -5.972 1.00 95.69 82 PRO A CA 1
ATOM 644 C C . PRO A 1 82 ? 13.721 0.094 -5.837 1.00 95.69 82 PRO A C 1
ATOM 646 O O . PRO A 1 82 ? 12.716 0.755 -6.090 1.00 95.69 82 PRO A O 1
ATOM 649 N N . VAL A 1 83 ? 13.652 -1.167 -5.431 1.00 96.19 83 VAL A N 1
ATOM 650 C CA . VAL A 1 83 ? 12.401 -1.893 -5.201 1.00 96.19 83 VAL A CA 1
ATOM 651 C C . VAL A 1 83 ? 12.444 -2.504 -3.808 1.00 96.19 83 VAL A C 1
ATOM 653 O O . VAL A 1 83 ? 13.507 -2.870 -3.315 1.00 96.19 83 VAL A O 1
ATOM 656 N N . GLN A 1 84 ? 11.285 -2.608 -3.171 1.00 95.38 84 GLN A N 1
ATOM 657 C CA . GLN A 1 84 ? 11.104 -3.328 -1.920 1.00 95.38 84 GLN A CA 1
ATOM 658 C C . GLN A 1 84 ? 9.813 -4.138 -2.007 1.00 95.38 84 GLN A C 1
ATOM 660 O O . GLN A 1 84 ? 8.802 -3.628 -2.491 1.00 95.38 84 GLN A O 1
ATOM 665 N N . VAL A 1 85 ? 9.841 -5.382 -1.531 1.00 95.31 85 VAL A N 1
ATOM 666 C CA . VAL A 1 85 ? 8.654 -6.243 -1.408 1.00 95.31 85 VAL A CA 1
ATOM 667 C C . VAL A 1 85 ? 8.630 -6.823 -0.007 1.00 95.31 85 VAL A C 1
ATOM 669 O O . VAL A 1 85 ? 9.628 -7.379 0.435 1.00 95.31 85 VAL A O 1
ATOM 672 N N . ASP A 1 86 ? 7.516 -6.636 0.700 1.00 92.12 86 ASP A N 1
ATOM 673 C CA . ASP A 1 86 ? 7.270 -7.147 2.057 1.00 92.12 86 ASP A CA 1
ATOM 674 C C . ASP A 1 86 ? 8.417 -6.919 3.062 1.00 92.12 86 ASP A C 1
ATOM 676 O O . ASP A 1 86 ? 8.604 -7.683 4.004 1.00 92.12 86 ASP A O 1
ATOM 680 N N . GLY A 1 87 ? 9.175 -5.830 2.882 1.00 91.88 87 GLY A N 1
ATOM 681 C CA . GLY A 1 87 ? 10.300 -5.459 3.749 1.00 91.88 87 GLY A CA 1
ATOM 682 C C . GLY A 1 87 ? 11.686 -5.727 3.165 1.00 91.88 87 GLY A C 1
ATOM 683 O O . GLY A 1 87 ? 12.647 -5.161 3.671 1.00 91.88 87 GLY A O 1
ATOM 684 N N . GLU A 1 88 ? 11.795 -6.495 2.081 1.00 96.62 88 GLU A N 1
ATOM 685 C CA . GLU A 1 88 ? 13.071 -6.897 1.480 1.00 96.62 88 GLU A CA 1
ATOM 686 C C . GLU A 1 88 ? 13.453 -5.970 0.311 1.00 96.62 88 GLU A C 1
ATOM 688 O O . GLU A 1 88 ? 12.775 -5.986 -0.725 1.00 96.62 88 GLU A O 1
ATOM 693 N N . PRO A 1 89 ? 14.504 -5.135 0.439 1.00 97.50 89 PRO A N 1
ATOM 694 C CA . PRO A 1 89 ? 14.902 -4.191 -0.598 1.00 97.50 89 PRO A CA 1
ATOM 695 C C . PRO A 1 89 ? 15.935 -4.775 -1.575 1.00 97.50 89 PRO A C 1
ATOM 697 O O . PRO A 1 89 ? 16.833 -5.526 -1.198 1.00 97.50 89 PRO A O 1
ATOM 700 N N . TRP A 1 90 ? 15.878 -4.349 -2.838 1.00 97.50 90 TRP A N 1
ATOM 701 C CA . TRP A 1 90 ? 16.919 -4.594 -3.840 1.00 97.50 90 TRP A CA 1
ATOM 702 C C . TRP A 1 90 ? 16.937 -3.510 -4.926 1.00 97.50 90 TRP A C 1
ATOM 704 O O . TRP A 1 90 ? 16.020 -2.701 -5.053 1.00 97.50 90 TRP A O 1
ATOM 714 N N . VAL A 1 91 ? 17.989 -3.497 -5.751 1.00 97.94 91 VAL A N 1
ATOM 715 C CA . VAL A 1 91 ? 18.040 -2.660 -6.961 1.00 97.94 91 VAL A CA 1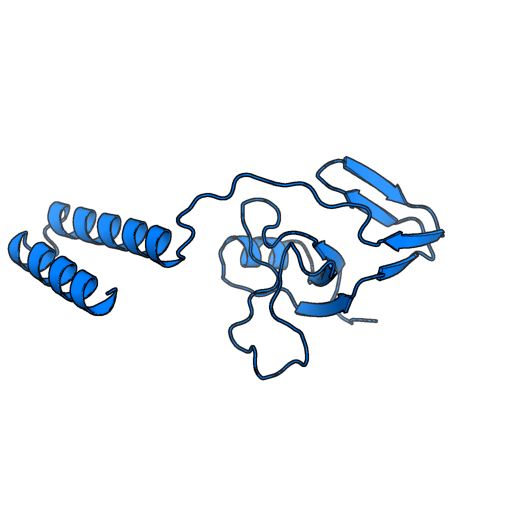
ATOM 716 C C . VAL A 1 91 ? 17.651 -3.501 -8.169 1.00 97.94 91 VAL A C 1
ATOM 718 O O . VAL A 1 91 ? 18.385 -4.398 -8.596 1.00 97.94 91 VAL A O 1
ATOM 721 N N . GLN A 1 92 ? 16.494 -3.198 -8.749 1.00 97.38 92 GLN A N 1
ATOM 722 C CA . GLN A 1 92 ? 16.010 -3.846 -9.955 1.00 97.38 92 GLN A CA 1
ATOM 723 C C . GLN A 1 92 ? 16.646 -3.196 -11.184 1.00 97.38 92 GLN A C 1
ATOM 725 O O . GLN A 1 92 ? 16.375 -2.043 -11.501 1.00 97.38 92 GLN A O 1
ATOM 730 N N . HIS A 1 93 ? 17.480 -3.942 -11.907 1.00 97.19 93 HIS A N 1
ATOM 731 C CA . HIS A 1 93 ? 18.020 -3.500 -13.194 1.00 97.19 93 HIS A CA 1
ATOM 732 C C . HIS A 1 93 ? 16.924 -3.477 -14.269 1.00 97.19 93 HIS A C 1
ATOM 734 O O . HIS A 1 93 ? 15.868 -4.090 -14.091 1.00 97.19 93 HIS A O 1
ATOM 740 N N . SER A 1 94 ? 17.202 -2.804 -15.392 1.00 97.75 94 SER A N 1
ATOM 741 C CA . SER A 1 94 ? 16.287 -2.680 -16.536 1.00 97.75 94 SER A CA 1
ATOM 742 C C . SER A 1 94 ? 15.651 -4.025 -16.901 1.00 97.75 94 SER A C 1
ATOM 744 O O . SER A 1 94 ? 16.346 -4.990 -17.228 1.00 97.75 94 SER A O 1
ATOM 746 N N . CYS A 1 95 ? 14.328 -4.107 -16.776 1.00 97.38 95 CYS A N 1
ATOM 747 C CA . CYS A 1 95 ? 13.568 -5.334 -16.977 1.00 97.38 95 CYS A CA 1
ATOM 748 C C . CYS A 1 95 ? 12.071 -5.038 -17.154 1.00 97.38 95 CYS A C 1
ATOM 750 O O . CYS A 1 95 ? 11.609 -3.899 -17.056 1.00 97.38 95 CYS A O 1
ATOM 752 N N . THR A 1 96 ? 11.290 -6.089 -17.409 1.00 97.56 96 THR A N 1
ATOM 753 C CA . THR A 1 96 ? 9.833 -6.053 -17.243 1.00 97.56 96 THR A CA 1
ATOM 754 C C . THR A 1 96 ? 9.442 -6.988 -16.108 1.00 97.56 96 THR A C 1
ATOM 756 O O . THR A 1 96 ? 9.552 -8.205 -16.255 1.00 97.56 96 THR A O 1
ATOM 759 N N . LEU A 1 97 ? 8.966 -6.424 -15.002 1.00 96.06 97 LEU A N 1
ATOM 760 C CA . LEU A 1 97 ? 8.430 -7.170 -13.871 1.00 96.06 97 LEU A CA 1
ATOM 761 C C . LEU A 1 97 ? 6.941 -7.434 -14.104 1.00 96.06 97 LEU A C 1
ATOM 763 O O . LEU A 1 97 ? 6.195 -6.534 -14.495 1.00 96.06 97 LEU A O 1
ATOM 767 N N . LYS A 1 98 ? 6.510 -8.674 -13.877 1.00 97.69 98 LYS A N 1
ATOM 768 C CA . LYS A 1 98 ? 5.102 -9.075 -13.936 1.00 97.69 98 LYS A CA 1
ATOM 769 C C . LYS A 1 98 ? 4.684 -9.539 -12.552 1.00 97.69 98 LYS A C 1
ATOM 771 O O . LYS A 1 98 ? 5.316 -10.439 -12.009 1.00 97.69 98 LYS A O 1
ATOM 776 N N . ILE A 1 99 ? 3.639 -8.931 -12.014 1.00 97.56 99 ILE A N 1
ATOM 777 C CA . ILE A 1 99 ? 3.108 -9.231 -10.688 1.00 97.56 99 ILE A CA 1
ATOM 778 C C . ILE A 1 99 ? 1.673 -9.704 -10.875 1.00 97.56 99 ILE A C 1
ATOM 780 O O . ILE A 1 99 ? 0.876 -9.036 -11.535 1.00 97.56 99 ILE A O 1
ATOM 784 N N . SER A 1 100 ? 1.367 -10.874 -10.334 1.00 97.06 100 SER A N 1
ATOM 785 C CA . SER A 1 100 ? 0.042 -11.483 -10.388 1.00 97.06 100 SER A CA 1
ATOM 786 C C . SER A 1 100 ? -0.187 -12.326 -9.149 1.00 97.06 100 SER A C 1
ATOM 788 O O . SER A 1 100 ? 0.762 -12.873 -8.583 1.00 97.06 100 SER A O 1
ATOM 790 N N . HIS A 1 101 ? -1.449 -12.492 -8.777 1.00 96.19 101 HIS A N 1
ATOM 791 C CA . HIS A 1 101 ? -1.836 -13.387 -7.697 1.00 96.19 101 HIS A CA 1
ATOM 792 C C . HIS A 1 101 ? -1.361 -14.830 -7.970 1.00 96.19 101 HIS A C 1
ATOM 794 O O . HIS A 1 101 ? -1.674 -15.407 -9.013 1.00 96.19 101 HIS A O 1
ATOM 800 N N . HIS A 1 102 ? -0.628 -15.427 -7.024 1.00 94.31 102 HIS A N 1
ATOM 801 C CA . HIS A 1 102 ? -0.119 -16.802 -7.132 1.00 94.31 102 HIS A CA 1
ATOM 802 C C . HIS A 1 102 ? -0.995 -17.816 -6.382 1.00 94.31 102 HIS A C 1
A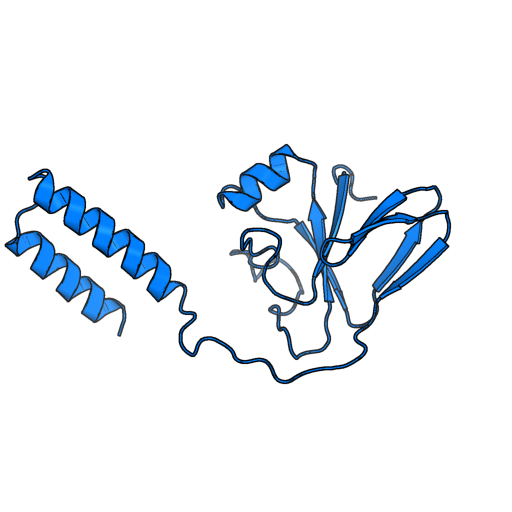TOM 804 O O . HIS A 1 102 ? -1.373 -18.844 -6.937 1.00 94.31 102 HIS A O 1
ATOM 810 N N . GLY A 1 103 ? -1.349 -17.527 -5.129 1.00 93.81 103 GLY A N 1
ATOM 811 C CA . GLY A 1 103 ? -2.098 -18.438 -4.268 1.00 93.81 103 GLY A CA 1
ATOM 812 C C . GLY A 1 103 ? -2.743 -17.708 -3.099 1.00 93.81 103 GLY A C 1
ATOM 813 O O . GLY A 1 103 ? -2.386 -16.574 -2.801 1.00 93.81 103 GLY A O 1
ATOM 814 N N . GLN A 1 104 ? -3.692 -18.377 -2.450 1.00 93.81 104 GLN A N 1
ATOM 815 C CA . GLN A 1 104 ? -4.487 -17.806 -1.370 1.00 93.81 104 GLN A CA 1
ATOM 816 C C . GLN A 1 104 ? -4.427 -18.722 -0.152 1.00 93.81 104 GLN A C 1
ATOM 818 O O . GLN A 1 104 ? -4.542 -19.942 -0.276 1.00 93.81 104 GLN A O 1
ATOM 823 N N . ALA A 1 105 ? -4.238 -18.124 1.019 1.00 92.00 105 ALA A N 1
ATOM 824 C CA . ALA A 1 105 ? -4.213 -18.820 2.294 1.00 92.00 105 ALA A CA 1
ATOM 825 C C . ALA A 1 105 ? -5.380 -18.355 3.168 1.00 92.00 105 ALA A C 1
ATOM 827 O O . ALA A 1 105 ? -5.798 -17.197 3.109 1.00 92.00 105 ALA A O 1
ATOM 828 N N . PHE A 1 106 ? -5.894 -19.259 4.001 1.00 91.56 106 PHE A N 1
ATOM 829 C CA . PHE A 1 106 ? -6.854 -18.894 5.035 1.00 91.56 106 PHE A CA 1
ATOM 830 C C . PHE A 1 106 ? -6.110 -18.244 6.196 1.00 91.56 106 PHE A C 1
ATOM 832 O O . PHE A 1 106 ? -5.261 -18.871 6.827 1.00 91.56 106 PHE A O 1
ATOM 839 N N . MET A 1 107 ? -6.448 -16.989 6.470 1.00 89.62 107 MET A N 1
ATOM 840 C CA . MET A 1 107 ? -5.859 -16.202 7.547 1.00 89.62 107 MET A CA 1
ATOM 841 C C . MET A 1 107 ? -6.922 -15.919 8.606 1.00 89.62 107 MET A C 1
ATOM 843 O O . MET A 1 107 ? -8.082 -15.659 8.282 1.00 89.62 107 MET A O 1
ATOM 847 N N . LEU A 1 108 ? -6.529 -15.946 9.880 1.00 88.75 108 LEU A N 1
ATOM 848 C CA . LEU A 1 108 ? -7.396 -15.483 10.957 1.00 88.75 108 LEU A CA 1
ATOM 849 C C . LEU A 1 108 ? -7.563 -13.968 10.833 1.00 88.75 108 LEU A C 1
ATOM 851 O O . LEU A 1 108 ? -6.586 -13.225 10.890 1.00 88.75 108 LEU A O 1
ATOM 855 N N . LYS A 1 109 ? -8.806 -13.512 10.687 1.00 80.06 109 LYS A N 1
ATOM 856 C CA . LYS A 1 109 ? -9.155 -12.094 10.767 1.00 80.06 109 LYS A CA 1
ATOM 857 C C . LYS A 1 109 ? -9.742 -11.809 12.142 1.00 80.06 109 LYS A C 1
ATOM 859 O O . LYS A 1 109 ? -10.528 -12.602 12.664 1.00 80.06 109 LYS A O 1
ATOM 864 N N . ARG A 1 110 ? -9.398 -10.657 12.723 1.00 77.62 110 ARG A N 1
ATOM 865 C CA . ARG A 1 110 ? -10.093 -10.165 13.915 1.00 77.62 110 ARG A CA 1
ATOM 866 C C . ARG A 1 110 ? -11.575 -10.026 13.569 1.00 77.62 110 ARG A C 1
ATOM 868 O O . ARG A 1 110 ? -11.919 -9.317 12.630 1.00 77.62 110 ARG A O 1
ATOM 875 N N . ALA A 1 111 ? -12.449 -10.671 14.338 1.00 68.56 111 ALA A N 1
ATOM 876 C CA . ALA A 1 111 ? -13.895 -10.671 14.089 1.00 68.56 111 ALA A CA 1
ATOM 877 C C . ALA A 1 111 ? -14.541 -9.268 14.138 1.00 68.56 111 ALA A C 1
ATOM 879 O O . ALA A 1 111 ? -15.706 -9.119 13.790 1.00 68.56 111 ALA A O 1
ATOM 880 N N . ILE A 1 112 ? -13.792 -8.242 14.565 1.00 55.34 112 ILE A N 1
ATOM 881 C CA . ILE A 1 112 ? -14.268 -6.871 14.730 1.00 55.34 112 ILE A CA 1
ATOM 882 C C . ILE A 1 112 ? -13.201 -5.900 14.211 1.00 55.34 112 ILE A C 1
ATOM 884 O O . ILE A 1 112 ? -12.398 -5.373 14.976 1.00 55.34 112 ILE A O 1
ATOM 888 N N . GLU A 1 113 ? -13.153 -5.653 12.911 1.00 51.47 113 GLU A N 1
ATOM 889 C CA . GLU A 1 113 ? -12.628 -4.386 12.390 1.00 51.47 113 GLU A CA 1
ATOM 890 C C . GLU A 1 113 ? -13.829 -3.551 11.986 1.00 51.47 113 GLU A C 1
ATOM 892 O O . GLU A 1 113 ? -14.255 -3.536 10.838 1.00 51.47 113 GLU A O 1
ATOM 897 N N . SER A 1 114 ? -14.431 -2.897 12.969 1.00 53.22 114 SER A N 1
ATOM 898 C CA . SER A 1 114 ? -15.186 -1.698 12.682 1.00 53.22 114 SER A CA 1
ATOM 899 C C . SER A 1 114 ? -14.214 -0.535 12.879 1.00 53.22 114 SER A C 1
ATOM 901 O O . SER A 1 114 ? -13.567 -0.435 13.923 1.00 53.22 114 SER A O 1
ATOM 903 N N . SER A 1 115 ? -14.091 0.350 11.887 1.00 54.38 115 SER A N 1
ATOM 904 C CA . SER A 1 115 ? -13.551 1.710 12.082 1.00 54.38 115 SER A CA 1
ATOM 905 C C . SER A 1 115 ? -14.192 2.379 13.305 1.00 54.38 115 SER A C 1
ATOM 907 O O . SER A 1 115 ? -13.552 3.131 14.040 1.00 54.38 115 SER A O 1
ATOM 909 N N . LEU A 1 116 ? -15.430 1.974 13.588 1.00 60.34 116 LEU A N 1
ATOM 910 C CA . LEU A 1 116 ? -16.157 2.219 14.812 1.00 60.34 116 LEU A CA 1
ATOM 911 C C . LEU A 1 116 ? -15.387 1.861 16.084 1.00 60.34 116 LEU A C 1
ATOM 913 O O . LEU A 1 116 ? -15.342 2.688 16.970 1.00 60.34 116 LEU A O 1
ATOM 917 N N . GLY A 1 117 ? -14.731 0.705 16.196 1.00 62.59 117 GLY A N 1
ATOM 918 C CA . GLY A 1 117 ? -14.013 0.329 17.419 1.00 62.59 117 GLY A CA 1
ATOM 919 C C . GLY A 1 117 ? -12.850 1.268 17.756 1.00 62.59 117 GLY A C 1
ATOM 920 O O . GLY A 1 117 ? -12.660 1.617 18.919 1.00 62.59 117 GLY A O 1
ATOM 921 N N . HIS A 1 118 ? -12.103 1.721 16.743 1.00 65.62 118 HIS A N 1
ATOM 922 C CA . HIS A 1 118 ? -11.013 2.684 16.935 1.00 65.62 118 HIS A CA 1
ATOM 923 C C . HIS A 1 118 ? -11.567 4.083 17.248 1.00 65.62 118 HIS A C 1
ATOM 925 O O . HIS A 1 118 ? -11.114 4.727 18.191 1.00 65.62 118 HIS A O 1
ATOM 931 N N . ALA A 1 119 ? -12.602 4.527 16.526 1.00 73.12 119 ALA A N 1
ATOM 932 C CA . ALA A 1 119 ? -13.281 5.791 16.807 1.00 73.12 119 ALA A CA 1
ATOM 933 C C . ALA A 1 119 ? -13.934 5.801 18.203 1.00 73.12 119 ALA A C 1
ATOM 935 O O . ALA A 1 119 ? -13.797 6.771 18.940 1.00 73.12 119 ALA A O 1
ATOM 936 N N . THR A 1 120 ? -14.578 4.708 18.615 1.00 75.00 120 THR A N 1
ATOM 937 C CA . THR A 1 120 ? -15.155 4.530 19.953 1.00 75.00 120 THR A CA 1
ATOM 938 C C . THR A 1 120 ? -14.072 4.584 21.023 1.00 75.00 120 THR A C 1
ATOM 940 O O . THR A 1 120 ? -14.290 5.226 22.047 1.00 75.00 120 THR A O 1
ATOM 943 N N . ALA A 1 121 ? -12.903 3.977 20.793 1.00 76.69 121 ALA A N 1
ATOM 944 C CA . ALA A 1 121 ? -11.781 4.063 21.724 1.00 76.69 121 ALA A CA 1
ATOM 945 C C . ALA A 1 121 ? -11.292 5.513 21.885 1.00 76.69 121 ALA A C 1
ATOM 947 O O . ALA A 1 121 ? -11.210 5.994 23.012 1.00 76.69 121 ALA A O 1
ATOM 948 N N . ILE A 1 122 ? -11.071 6.232 20.776 1.00 83.19 122 ILE A N 1
ATOM 949 C CA . ILE A 1 122 ? -10.660 7.648 20.802 1.00 83.19 122 ILE A CA 1
ATOM 950 C C . ILE A 1 122 ? -11.701 8.505 21.528 1.00 83.19 122 ILE A C 1
ATOM 952 O O . ILE A 1 122 ? -11.352 9.302 22.394 1.00 83.19 122 ILE A O 1
ATOM 956 N N . VAL A 1 123 ? -12.988 8.349 21.209 1.00 85.50 123 VAL A N 1
ATOM 957 C CA . VAL A 1 123 ? -14.032 9.162 21.846 1.00 85.50 123 VAL A CA 1
ATOM 958 C C . VAL A 1 123 ? -14.159 8.841 23.335 1.00 85.50 123 VAL A C 1
ATOM 960 O O . VAL A 1 123 ? -14.352 9.753 24.136 1.00 85.50 123 VAL A O 1
ATOM 963 N N . THR A 1 124 ? -14.014 7.575 23.728 1.00 86.19 124 THR A N 1
ATOM 964 C CA . THR A 1 124 ? -14.044 7.188 25.146 1.00 86.19 124 THR A CA 1
ATOM 965 C C . THR A 1 124 ? -12.898 7.845 25.916 1.00 86.19 124 THR A C 1
ATOM 967 O O . THR A 1 124 ? -13.145 8.418 26.975 1.00 86.19 124 THR A O 1
ATOM 970 N N . ASP A 1 125 ? -11.688 7.847 25.351 1.00 90.88 125 ASP A N 1
ATOM 971 C CA . ASP A 1 125 ? -10.501 8.478 25.941 1.00 90.88 125 ASP A CA 1
ATOM 972 C C . ASP A 1 125 ? -10.658 10.006 26.065 1.00 90.88 125 ASP A C 1
ATOM 974 O O . ASP A 1 125 ? -10.430 10.589 27.127 1.00 90.88 125 ASP A O 1
ATOM 978 N N . VAL A 1 126 ? -11.175 10.669 25.021 1.00 94.19 126 VAL A N 1
ATOM 979 C CA . VAL A 1 126 ? -11.473 12.114 25.051 1.00 94.19 126 VAL A CA 1
ATOM 980 C C . VAL A 1 126 ? -12.506 12.451 26.130 1.00 94.19 126 VAL A C 1
ATOM 982 O O . VAL A 1 126 ? -12.340 13.433 26.858 1.00 94.19 126 VAL A O 1
ATOM 985 N N . LEU A 1 127 ? -13.568 11.650 26.258 1.00 93.62 127 LEU A N 1
ATOM 986 C CA . LEU A 1 127 ? -14.608 11.859 27.267 1.00 93.62 127 LEU A CA 1
ATOM 987 C C . LEU A 1 127 ? -14.107 11.578 28.690 1.00 93.62 127 LEU A C 1
ATOM 989 O O . LEU A 1 127 ? -14.531 12.257 29.626 1.00 93.62 127 LEU A O 1
ATOM 993 N N . GLU A 1 128 ? -13.208 10.610 28.871 1.00 93.06 128 GLU A N 1
ATOM 994 C CA . GLU A 1 128 ? -12.519 10.376 30.142 1.00 93.06 128 GLU A CA 1
ATOM 995 C C . GLU A 1 128 ? -11.650 11.561 30.535 1.00 93.06 128 GLU A C 1
ATOM 997 O O . GLU A 1 128 ? -11.826 12.112 31.623 1.00 93.06 128 GLU A O 1
ATOM 1002 N N . ASN A 1 129 ? -10.794 12.026 29.628 1.00 94.62 129 ASN A N 1
ATOM 1003 C CA . ASN A 1 129 ? -9.934 13.168 29.893 1.00 94.62 129 ASN A CA 1
ATOM 1004 C C . ASN A 1 129 ? -10.739 14.453 30.175 1.00 94.62 129 ASN A C 1
ATOM 1006 O O . ASN A 1 129 ? -10.384 15.231 31.064 1.00 94.62 129 ASN A O 1
ATOM 1010 N N . ALA A 1 130 ? -11.855 14.672 29.470 1.00 94.56 130 ALA A N 1
ATOM 1011 C CA . ALA A 1 130 ? -12.741 15.812 29.703 1.00 94.56 130 ALA A CA 1
ATOM 1012 C C . ALA A 1 130 ? -13.424 15.771 31.084 1.00 94.56 130 ALA A C 1
ATOM 1014 O O . ALA A 1 130 ? -13.594 16.820 31.708 1.00 94.56 130 ALA A O 1
ATOM 1015 N N . GLU A 1 131 ? -13.793 14.586 31.583 1.00 96.06 131 GLU A N 1
ATOM 1016 C CA . GLU A 1 131 ? -14.331 14.408 32.939 1.00 96.06 131 GLU A CA 1
ATOM 1017 C C . GLU A 1 131 ? -13.244 14.644 34.000 1.00 96.06 131 GLU A C 1
ATOM 1019 O O . GLU A 1 131 ? -13.449 15.404 34.951 1.00 96.06 131 GLU A O 1
ATOM 1024 N N . THR A 1 132 ? -12.054 14.060 33.819 1.00 94.94 132 THR A N 1
ATOM 1025 C CA . THR A 1 132 ? -10.913 14.262 34.728 1.00 94.94 132 THR A CA 1
ATOM 1026 C C . THR A 1 132 ? -10.495 15.731 34.791 1.00 94.94 132 THR A C 1
ATOM 1028 O O . THR A 1 132 ? -10.229 16.250 35.874 1.00 94.94 132 THR A O 1
ATOM 1031 N N . SER A 1 133 ? -10.516 16.424 33.652 1.00 96.56 133 SER A N 1
ATOM 1032 C CA . SER A 1 133 ? -10.193 17.851 33.541 1.00 96.56 133 SER A CA 1
ATOM 1033 C C . SER A 1 133 ? -11.340 18.780 33.958 1.00 96.56 133 SER A C 1
ATOM 1035 O O . SER A 1 133 ? -11.199 19.996 33.853 1.00 96.56 133 SER A O 1
ATOM 1037 N N . GLN A 1 134 ? -12.472 18.233 34.422 1.00 95.31 134 GLN A N 1
ATOM 1038 C CA . GLN A 1 134 ? -13.662 18.983 34.850 1.00 95.31 134 GLN A CA 1
ATOM 1039 C C . GLN A 1 134 ? -14.275 19.874 33.749 1.00 95.31 134 GLN A C 1
ATOM 1041 O O . GLN A 1 134 ? -14.985 20.834 34.041 1.00 95.31 134 GLN A O 1
ATOM 1046 N N . VAL A 1 135 ? -14.027 19.551 32.475 1.00 97.06 135 VAL A N 1
ATOM 1047 C CA . VAL A 1 135 ? -14.660 20.211 31.318 1.00 97.06 135 VAL A CA 1
ATOM 1048 C C . VAL A 1 135 ? -16.11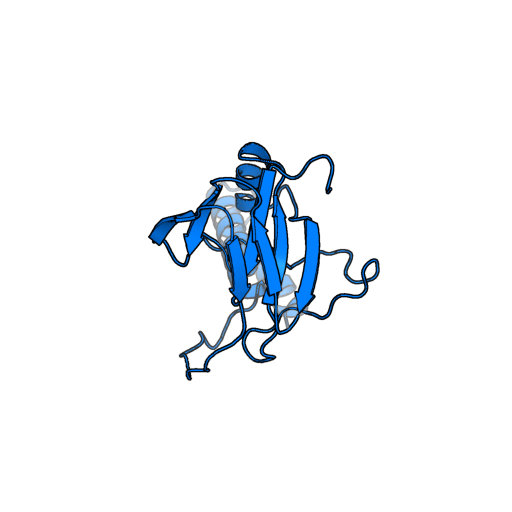3 19.749 31.173 1.00 97.06 135 VAL A C 1
ATOM 1050 O O . VAL A 1 135 ? -16.978 20.532 30.785 1.00 97.06 135 VAL A O 1
ATOM 1053 N N . ILE A 1 136 ? -16.386 18.487 31.520 1.00 96.56 136 ILE A N 1
ATOM 1054 C CA . ILE A 1 136 ? -17.731 17.904 31.600 1.00 96.56 136 ILE A CA 1
ATOM 1055 C C . ILE A 1 136 ? -17.931 17.198 32.944 1.00 96.56 136 ILE A C 1
ATOM 1057 O O . ILE A 1 136 ? -16.976 16.763 33.584 1.00 96.56 136 ILE A O 1
ATOM 1061 N N . THR A 1 137 ? -19.184 17.042 33.365 1.00 97.19 137 THR A N 1
ATOM 1062 C CA . THR A 1 137 ? -19.544 16.260 34.556 1.00 97.19 137 THR A CA 1
ATOM 1063 C C . THR A 1 137 ? -19.743 14.776 34.229 1.00 97.19 137 THR A C 1
ATOM 1065 O O . THR A 1 137 ? -20.038 14.398 33.092 1.00 97.19 137 THR A O 1
ATOM 1068 N N . ALA A 1 138 ? -19.688 13.922 35.255 1.00 93.00 138 ALA A N 1
ATOM 1069 C CA . ALA A 1 138 ? -19.972 12.488 35.134 1.00 93.00 138 ALA A CA 1
ATOM 1070 C C . ALA A 1 138 ? -21.362 12.190 34.530 1.00 93.00 138 ALA A C 1
ATOM 1072 O O . ALA A 1 138 ? -21.543 11.219 33.789 1.00 93.00 138 ALA A O 1
ATOM 1073 N N . SER A 1 139 ? -22.362 13.030 34.829 1.00 95.94 139 SER A N 1
ATOM 1074 C CA . SER A 1 139 ? -23.709 12.895 34.263 1.00 95.94 139 SER A CA 1
ATOM 1075 C C . SER A 1 139 ? -23.750 13.272 32.781 1.00 95.94 139 SER A C 1
ATOM 1077 O O . SER A 1 139 ? -24.380 12.561 32.000 1.00 95.94 139 SER A O 1
ATOM 1079 N N . GLN A 1 140 ? -23.032 14.325 32.374 1.00 94.50 140 GLN A N 1
ATOM 1080 C CA . GLN A 1 140 ? -22.893 14.713 30.967 1.00 94.50 140 GLN A CA 1
ATOM 1081 C C . GLN A 1 140 ? -22.153 13.642 30.156 1.00 94.50 140 GLN A C 1
ATOM 1083 O O . GLN A 1 140 ? -22.617 13.275 29.078 1.00 94.50 140 GLN A O 1
ATOM 1088 N N . LYS A 1 141 ? -21.068 13.069 30.695 1.00 94.00 141 LYS A N 1
ATOM 1089 C CA . LYS A 1 141 ? -20.356 11.945 30.067 1.00 94.00 141 LYS A CA 1
ATOM 1090 C C . LYS A 1 141 ? -21.277 10.747 29.828 1.00 94.00 141 LYS A C 1
ATOM 1092 O O . LYS A 1 141 ? -21.310 10.214 28.722 1.00 94.00 141 LYS A O 1
ATOM 1097 N N . ARG A 1 142 ? -22.053 10.337 30.842 1.00 93.44 142 ARG A N 1
ATOM 1098 C CA . ARG A 1 142 ? -23.018 9.229 30.710 1.00 93.44 142 ARG A CA 1
ATOM 1099 C C . ARG A 1 142 ? -24.065 9.490 29.630 1.00 93.44 142 ARG A C 1
ATOM 1101 O O . ARG A 1 142 ? -24.333 8.589 28.844 1.00 93.44 142 ARG A O 1
ATOM 1108 N N . ALA A 1 143 ? -24.619 10.701 29.572 1.00 93.56 143 ALA A N 1
ATOM 1109 C CA . ALA A 1 143 ? -25.606 11.064 28.557 1.00 93.56 143 ALA A CA 1
ATOM 1110 C C . ALA A 1 143 ? -25.020 11.015 27.135 1.00 93.56 143 ALA A C 1
ATOM 1112 O O . ALA A 1 143 ? -25.647 10.459 26.237 1.00 93.56 143 ALA A O 1
ATOM 1113 N N . LEU A 1 144 ? -23.799 11.530 26.943 1.00 91.94 144 LEU A N 1
ATOM 1114 C CA . LEU A 1 144 ? -23.107 11.496 25.651 1.00 91.94 144 LEU A CA 1
ATOM 1115 C C . LEU A 1 144 ? -22.803 10.062 25.201 1.00 91.94 144 LEU A C 1
ATOM 1117 O O . LEU A 1 144 ? -23.100 9.710 24.065 1.00 91.94 144 LEU A O 1
ATOM 1121 N N . LEU A 1 145 ? -22.282 9.213 26.094 1.00 89.12 145 LEU A N 1
ATOM 1122 C CA . LEU A 1 145 ? -22.024 7.802 25.783 1.00 89.12 145 LEU A CA 1
ATOM 1123 C C . LEU A 1 145 ? -23.310 7.041 25.433 1.00 89.12 145 LEU A C 1
ATOM 1125 O O . LEU A 1 145 ? -23.300 6.207 24.530 1.00 89.12 145 LEU A O 1
ATOM 1129 N N . GLN A 1 146 ? -24.417 7.331 26.121 1.00 86.94 146 GLN A N 1
ATOM 1130 C CA . GLN A 1 146 ? -25.711 6.703 25.854 1.00 86.94 146 GLN A CA 1
ATOM 1131 C C . GLN A 1 146 ? -26.287 7.126 24.494 1.00 86.94 146 GLN A C 1
ATOM 1133 O O . GLN A 1 146 ? -26.749 6.275 23.738 1.00 86.94 146 GLN A O 1
ATOM 1138 N N . GLU A 1 147 ? -26.208 8.414 24.153 1.00 86.44 147 GLU A N 1
ATOM 1139 C CA . GLU A 1 147 ? -26.615 8.931 22.840 1.00 86.44 147 GLU A CA 1
ATOM 1140 C C . GLU A 1 147 ? -25.750 8.353 21.712 1.00 86.44 147 GLU A C 1
ATOM 1142 O O . GLU A 1 147 ? -26.259 7.956 20.666 1.00 86.44 147 GLU A O 1
ATOM 1147 N N . MET A 1 148 ? -24.438 8.245 21.931 1.00 82.69 148 MET A N 1
ATOM 1148 C CA . MET A 1 148 ? -23.539 7.597 20.981 1.00 82.69 148 MET A CA 1
ATOM 1149 C C . MET A 1 148 ? -23.898 6.125 20.783 1.00 82.69 148 MET A C 1
ATOM 1151 O O . MET A 1 148 ? -24.023 5.689 19.647 1.00 82.69 148 MET A O 1
ATOM 1155 N N . ALA A 1 149 ? -24.122 5.366 21.859 1.00 77.75 149 ALA A N 1
ATOM 1156 C CA . ALA A 1 149 ? -24.513 3.961 21.761 1.00 77.75 149 ALA A CA 1
ATOM 1157 C C . ALA A 1 149 ? -25.814 3.769 20.960 1.00 77.75 149 ALA A C 1
ATOM 1159 O O . ALA A 1 149 ? -25.920 2.815 20.198 1.00 77.75 149 ALA A O 1
ATOM 1160 N N . LEU A 1 150 ? -26.771 4.695 21.085 1.00 81.19 150 LEU A N 1
ATOM 1161 C CA . LEU A 1 150 ? -28.020 4.688 20.316 1.00 81.19 150 LEU A CA 1
ATOM 1162 C C . LEU A 1 150 ? -27.818 4.966 18.821 1.00 81.19 150 LEU A C 1
ATOM 1164 O O . LEU A 1 150 ? -28.557 4.428 18.007 1.00 81.19 150 LEU A O 1
ATOM 1168 N N . ARG A 1 151 ? -26.842 5.803 18.454 1.00 75.12 151 ARG A N 1
ATOM 1169 C CA . ARG A 1 151 ? -26.548 6.149 17.049 1.00 75.12 151 ARG A CA 1
ATOM 1170 C C . ARG A 1 151 ? -25.616 5.166 16.348 1.00 75.12 151 ARG A C 1
ATOM 1172 O O . ARG A 1 151 ? -25.451 5.252 15.136 1.00 75.12 151 ARG A O 1
ATOM 1179 N N . LEU A 1 152 ? -24.964 4.302 17.120 1.00 64.12 152 LEU A N 1
ATOM 1180 C CA . LEU A 1 152 ? -24.027 3.291 16.638 1.00 64.12 152 LEU A CA 1
ATOM 1181 C C . LEU A 1 152 ? -24.643 1.884 16.541 1.00 64.12 152 LEU A C 1
ATOM 1183 O O . LEU A 1 152 ? -23.949 0.965 16.105 1.00 64.12 152 LEU A O 1
ATOM 1187 N N . ALA A 1 153 ? -25.903 1.726 16.958 1.00 51.78 153 ALA A N 1
ATOM 1188 C CA . ALA A 1 153 ? -26.721 0.523 16.794 1.00 51.78 153 ALA A CA 1
ATOM 1189 C C . ALA A 1 153 ? -27.511 0.568 15.479 1.00 51.78 153 ALA A C 1
ATOM 1191 O O . ALA A 1 153 ? -27.685 -0.517 14.879 1.00 51.78 153 ALA A O 1
#

Secondary structure (DSSP, 8-state):
--TT-SEEEEESSSEETTTEESS--S-TTSS-PPPP-TTS--EEEEEE--HHHHHHHHTTS---EEEEEESEEEEEESS-EEEEETTEEEEE-SEEEEEE-------PPPS---HHHHHHHHHHHHHHHHHHTTSS-HHHHHHHHHHHHHH--

pLDDT: mean 87.24, std 11.95, range [49.97, 98.0]

Organism: Aegilops tauschii subsp. strangulata (NCBI:txid200361)